Protein AF-A0A409XRL3-F1 (afdb_monomer)

Foldseek 3Di:
DDDPVSQCVVQVWDWDDDPDNPDTFIFTLAAHCVLQVPPPQVRVPCPPDPNCVVVVVVSVVCVVVVVDDTHGNVVSNVVSCPDPVNVVVVVVVVVVVVVVVVVVVVVVVVVVVVD

Solvent-accessible surface area (backbone atoms only — not comparable to full-atom values): 6794 Å² total; per-residue (Å²): 132,84,50,72,67,56,50,43,60,74,29,48,64,44,80,40,80,47,100,47,97,86,45,71,48,59,30,22,70,43,79,52,64,86,52,42,68,45,86,87,58,86,37,72,77,70,53,96,40,81,88,35,41,66,58,54,52,53,50,49,51,34,46,76,69,66,76,50,77,63,35,35,68,66,52,37,35,52,60,63,59,67,33,68,67,54,48,51,49,52,50,50,54,49,53,52,50,52,52,51,53,54,51,52,51,55,52,51,52,55,60,60,77,73,110

Sequence (115 aa):
MLTESEIQTIIGSYALQTDQPSQVCLKLWFPPPAAWDSVCNGCLWIKWTEHNEEWFMKHIEHICKGSFQPLTAQEWRSKLWSQPLIWKLKKNVFNKAEEFVAHQFHTQDAAFHAR

Mean predicted aligned error: 12.05 Å

Radius of gyration: 21.08 Å; Cα contacts (8 Å, |Δi|>4): 80; chains: 1; bounding box: 59×31×64 Å

Organism: Psilocybe cyanescens (NCBI:txid93625)

Secondary structure (DSSP, 8-state):
---HHHHHHHHTEEEEEPSSTT-EEEEESS--HHHH--GGG--GGGSS-HHHHHHHHHHHHHHHTT----B-HHHHHHHHHTSHHHHHHHHHHHHHHHHHHHHHHHHHHHHHTT-

Structure (mmCIF, N/CA/C/O backbone):
data_AF-A0A409XRL3-F1
#
_entry.id   AF-A0A409XRL3-F1
#
loop_
_atom_site.group_PDB
_atom_site.id
_atom_site.type_symbol
_atom_site.label_atom_id
_atom_site.label_alt_id
_atom_site.label_comp_id
_atom_site.label_asym_id
_atom_site.label_entity_id
_atom_site.label_seq_id
_atom_site.pdbx_PDB_ins_code
_atom_site.Cartn_x
_atom_site.Cartn_y
_atom_site.Cartn_z
_atom_site.occupancy
_atom_site.B_iso_or_equiv
_atom_site.auth_seq_id
_atom_site.auth_comp_id
_atom_site.auth_asym_id
_atom_site.auth_atom_id
_atom_site.pdbx_PDB_model_num
ATOM 1 N N . MET A 1 1 ? 0.759 21.672 3.225 1.00 55.31 1 MET A N 1
ATOM 2 C CA . MET A 1 1 ? 1.203 20.262 3.274 1.00 5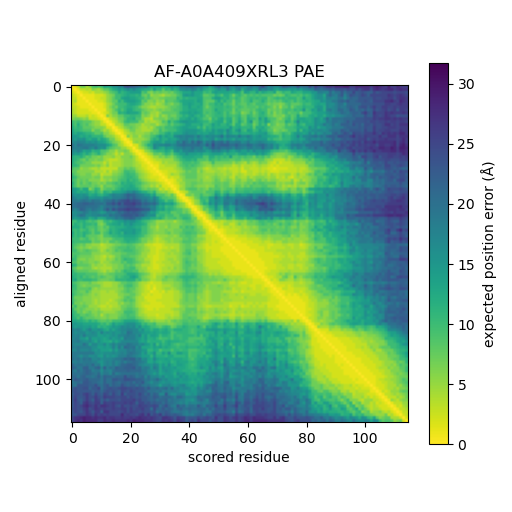5.31 1 MET A CA 1
ATOM 3 C C . MET A 1 1 ? 0.595 19.635 4.509 1.00 55.31 1 MET A C 1
ATOM 5 O O . MET A 1 1 ? 0.490 20.344 5.500 1.00 55.31 1 MET A O 1
ATOM 9 N N . LEU A 1 2 ? 0.174 18.372 4.434 1.00 69.75 2 LEU A N 1
ATOM 10 C CA . LEU A 1 2 ? -0.318 17.642 5.603 1.00 69.75 2 LEU A CA 1
ATOM 11 C C . LEU A 1 2 ? 0.857 17.322 6.536 1.00 69.75 2 LEU A C 1
ATOM 13 O O . LEU A 1 2 ? 1.945 16.984 6.071 1.00 69.75 2 LEU A O 1
ATOM 17 N N . THR A 1 3 ? 0.631 17.450 7.834 1.00 80.19 3 THR A N 1
ATOM 18 C CA . THR A 1 3 ? 1.539 17.029 8.903 1.00 80.19 3 THR A CA 1
ATOM 19 C C . THR A 1 3 ? 1.536 15.506 9.045 1.00 80.19 3 THR A C 1
ATOM 21 O O . THR A 1 3 ? 0.583 14.831 8.656 1.00 80.19 3 THR A O 1
ATOM 24 N N . GLU A 1 4 ? 2.586 14.941 9.646 1.00 69.88 4 GLU A N 1
ATOM 25 C CA . GLU A 1 4 ? 2.682 13.491 9.870 1.00 69.88 4 GLU A CA 1
ATOM 26 C C . GLU A 1 4 ? 1.492 12.956 10.685 1.00 69.88 4 GLU A C 1
ATOM 28 O O . GLU A 1 4 ? 0.947 11.904 10.368 1.00 69.88 4 GLU A O 1
ATOM 33 N N . SER A 1 5 ? 1.010 13.699 11.686 1.00 70.88 5 SER A N 1
ATOM 34 C CA . SER A 1 5 ? -0.162 13.295 12.475 1.00 70.88 5 SER A CA 1
ATOM 35 C C . SER A 1 5 ? -1.455 13.277 11.661 1.00 70.88 5 SER A C 1
ATOM 37 O O . SER A 1 5 ? -2.286 12.386 11.844 1.00 70.88 5 SER A O 1
ATOM 39 N N . GLU A 1 6 ? -1.633 14.236 10.749 1.00 72.06 6 GLU A N 1
ATOM 40 C CA . GLU A 1 6 ? -2.790 14.263 9.845 1.00 72.06 6 GLU A CA 1
ATOM 41 C C . GLU A 1 6 ? -2.743 13.072 8.886 1.00 72.06 6 GLU A C 1
ATOM 43 O O . GLU A 1 6 ? -3.752 12.405 8.676 1.00 72.06 6 GLU A O 1
ATOM 48 N N . ILE A 1 7 ? -1.553 12.741 8.381 1.00 71.56 7 ILE A N 1
ATOM 49 C CA . ILE A 1 7 ? -1.321 11.571 7.533 1.00 71.56 7 ILE A CA 1
ATOM 50 C C . ILE A 1 7 ? -1.654 10.275 8.291 1.00 71.56 7 ILE A C 1
ATOM 52 O O . ILE A 1 7 ? -2.415 9.453 7.786 1.00 71.56 7 ILE A O 1
ATOM 56 N N . GLN A 1 8 ? -1.155 10.104 9.518 1.00 70.81 8 GLN A N 1
ATOM 57 C CA . GLN A 1 8 ? -1.444 8.928 10.353 1.00 70.81 8 GLN A CA 1
ATOM 58 C C . GLN A 1 8 ? -2.943 8.774 10.650 1.00 70.81 8 GLN A C 1
ATOM 60 O O . GLN A 1 8 ? -3.478 7.665 10.595 1.00 70.81 8 GLN A O 1
ATOM 65 N N . THR A 1 9 ? -3.627 9.893 10.901 1.00 72.81 9 THR A N 1
ATOM 66 C CA . THR A 1 9 ? -5.077 9.925 11.134 1.00 72.81 9 THR A CA 1
ATOM 67 C C . THR A 1 9 ? -5.843 9.487 9.887 1.00 72.81 9 THR A C 1
ATOM 69 O O . THR A 1 9 ? -6.727 8.638 9.971 1.00 72.81 9 THR A O 1
ATOM 72 N N . ILE A 1 10 ? -5.465 10.008 8.718 1.00 74.00 10 ILE A N 1
ATOM 73 C CA . ILE A 1 10 ? -6.068 9.655 7.426 1.00 74.00 10 ILE A CA 1
ATOM 74 C C . ILE A 1 10 ? -5.868 8.170 7.098 1.00 74.00 10 ILE A C 1
ATOM 76 O O . ILE A 1 10 ? -6.768 7.516 6.577 1.00 74.00 10 ILE A O 1
ATOM 80 N N . ILE A 1 11 ? -4.697 7.618 7.418 1.00 77.38 11 ILE A N 1
ATOM 81 C CA . ILE A 1 11 ? -4.364 6.219 7.126 1.00 77.38 11 ILE A CA 1
ATOM 82 C C . ILE A 1 11 ? -5.106 5.239 8.050 1.00 77.38 11 ILE A C 1
ATOM 84 O O . ILE A 1 11 ? -5.181 4.039 7.757 1.00 77.38 11 ILE A O 1
ATOM 88 N N . GLY A 1 12 ? -5.672 5.742 9.151 1.00 74.56 12 GLY A N 1
ATOM 89 C CA . GLY A 1 12 ? -6.331 4.931 10.164 1.00 74.56 12 GLY A CA 1
ATOM 90 C C . GLY A 1 12 ? -5.330 3.985 10.811 1.00 74.56 12 GLY A C 1
ATOM 91 O O . GLY A 1 12 ? -5.465 2.766 10.690 1.00 74.56 12 GLY A O 1
ATOM 92 N N . SER A 1 13 ? -4.278 4.540 11.418 1.00 74.56 13 SER A N 1
ATOM 93 C CA . SER A 1 13 ? -3.273 3.742 12.110 1.00 74.56 13 SER A CA 1
ATOM 94 C C . SER A 1 13 ? -3.747 3.324 13.505 1.00 74.56 13 SER A C 1
ATOM 96 O O . SER A 1 13 ? -4.175 4.139 14.317 1.00 74.56 13 SER A O 1
ATOM 98 N N . TYR A 1 14 ? -3.677 2.021 13.780 1.00 72.94 14 TYR A N 1
ATOM 99 C CA . TYR A 1 14 ? -4.024 1.432 15.070 1.00 72.94 14 TYR A CA 1
ATOM 100 C C . TYR A 1 14 ? -2.813 0.691 15.626 1.00 72.94 14 TYR A C 1
ATOM 102 O O . TYR A 1 14 ? -2.225 -0.169 14.963 1.00 72.94 14 TYR A O 1
ATOM 110 N N . ALA A 1 15 ? -2.440 1.036 16.855 1.00 72.19 15 ALA A N 1
ATOM 111 C CA . ALA A 1 15 ? -1.414 0.341 17.612 1.00 72.19 15 ALA A CA 1
ATOM 112 C C . ALA A 1 15 ? -2.046 -0.854 18.332 1.00 72.19 15 ALA A C 1
ATOM 114 O O . ALA A 1 15 ? -2.901 -0.681 19.198 1.00 72.19 15 ALA A O 1
ATOM 115 N N . LEU A 1 16 ? -1.625 -2.065 17.976 1.00 71.44 16 LEU A N 1
ATOM 116 C CA . LEU A 1 16 ? -1.986 -3.280 18.696 1.00 71.44 16 LEU A CA 1
ATOM 117 C C . LEU A 1 16 ? -0.831 -3.661 19.620 1.00 71.44 16 LEU A C 1
ATOM 119 O O . LEU A 1 16 ? 0.311 -3.806 19.171 1.00 71.44 16 LEU A O 1
ATOM 123 N N . GLN A 1 17 ? -1.126 -3.817 20.911 1.00 67.25 17 GLN A N 1
ATOM 124 C CA . GLN A 1 17 ? -0.196 -4.460 21.831 1.00 67.25 17 GLN A CA 1
ATOM 125 C C . GLN A 1 17 ? -0.112 -5.937 21.467 1.00 67.25 17 GLN A C 1
ATOM 127 O O . GLN A 1 17 ? -1.131 -6.605 21.301 1.00 67.25 17 GLN A O 1
ATOM 132 N N . THR A 1 18 ? 1.109 -6.419 21.287 1.00 71.50 18 THR A N 1
ATOM 133 C CA . THR A 1 18 ? 1.354 -7.848 21.110 1.00 71.50 18 THR A CA 1
ATOM 134 C C . THR A 1 18 ? 1.483 -8.519 22.476 1.00 71.50 18 THR A C 1
ATOM 136 O O . THR A 1 18 ? 1.585 -7.850 23.505 1.00 71.50 18 THR A O 1
ATOM 139 N N . ASP A 1 19 ? 1.547 -9.847 22.481 1.00 71.75 19 ASP A N 1
ATOM 140 C CA . ASP A 1 19 ? 1.748 -10.659 23.688 1.00 71.75 19 ASP A CA 1
ATOM 141 C C . ASP A 1 19 ? 3.099 -10.369 24.381 1.00 71.75 19 ASP A C 1
ATOM 143 O O . ASP A 1 19 ? 3.346 -10.818 25.501 1.00 71.75 19 ASP A O 1
ATOM 147 N N . GLN A 1 20 ? 3.983 -9.605 23.723 1.00 72.50 20 GLN A N 1
ATOM 148 C CA . GLN A 1 20 ? 5.220 -9.093 24.293 1.00 72.50 20 GLN A CA 1
ATOM 149 C C . GLN A 1 20 ? 5.046 -7.628 24.737 1.00 72.50 20 GLN A C 1
ATOM 151 O O . GLN A 1 20 ? 4.754 -6.763 23.908 1.00 72.50 20 GLN A O 1
ATOM 156 N N . PRO A 1 21 ? 5.318 -7.300 26.015 1.00 63.12 21 PRO A N 1
ATOM 157 C CA . PRO A 1 21 ? 5.024 -5.989 26.609 1.00 63.12 21 PRO A CA 1
ATOM 158 C C . PRO A 1 21 ? 5.808 -4.805 26.009 1.00 63.12 21 PRO A C 1
ATOM 160 O O . PRO A 1 21 ? 5.538 -3.656 26.347 1.00 63.12 21 PRO A O 1
ATOM 163 N N . SER A 1 22 ? 6.764 -5.061 25.115 1.00 67.25 22 SER A N 1
ATOM 164 C CA . SER A 1 22 ? 7.599 -4.059 24.442 1.00 67.25 22 SER A CA 1
ATOM 165 C C . SER A 1 22 ? 7.418 -4.009 22.920 1.00 67.25 22 SER A C 1
ATOM 167 O O . SER A 1 22 ? 8.035 -3.167 22.267 1.00 67.25 22 SER A O 1
ATOM 169 N N . GLN A 1 23 ? 6.577 -4.869 22.336 1.00 68.12 23 GLN A N 1
ATOM 170 C CA . GLN A 1 23 ? 6.319 -4.876 20.896 1.00 68.12 23 GLN A CA 1
ATOM 171 C C . GLN A 1 23 ? 4.918 -4.340 20.593 1.00 68.12 23 GLN A C 1
ATOM 173 O O . GLN A 1 23 ? 3.898 -4.916 20.978 1.00 68.12 23 GLN A O 1
ATOM 178 N N . VAL A 1 24 ? 4.886 -3.230 19.858 1.00 70.94 24 VAL A N 1
ATOM 179 C CA . VAL A 1 24 ? 3.664 -2.631 19.318 1.00 70.94 24 VAL A CA 1
ATOM 180 C C . VAL A 1 24 ? 3.620 -2.919 17.824 1.00 70.94 24 VAL A C 1
ATOM 182 O O . VAL A 1 24 ? 4.520 -2.529 17.079 1.00 70.94 24 VAL A O 1
ATOM 185 N N . CYS A 1 25 ? 2.573 -3.606 17.375 1.00 74.00 25 CYS A N 1
ATOM 186 C CA . CYS A 1 25 ? 2.325 -3.824 15.958 1.00 74.00 25 CYS A CA 1
ATOM 187 C C . CYS A 1 25 ? 1.426 -2.702 15.433 1.00 74.00 25 CYS A C 1
ATOM 189 O O . CYS A 1 25 ? 0.295 -2.540 15.893 1.00 74.00 25 CYS A O 1
ATOM 191 N N . LEU A 1 26 ? 1.921 -1.926 14.467 1.00 80.31 26 LEU A N 1
ATOM 192 C CA . LEU A 1 26 ? 1.128 -0.893 13.809 1.00 80.31 26 LEU A CA 1
ATOM 193 C C . LEU A 1 26 ? 0.385 -1.495 12.614 1.00 80.31 26 LEU A C 1
ATOM 195 O O . LEU A 1 26 ? 1.011 -1.977 11.664 1.00 80.31 26 LEU A O 1
ATOM 199 N N . LYS A 1 27 ? -0.945 -1.439 12.654 1.00 82.69 27 LYS A N 1
ATOM 200 C CA . LYS A 1 27 ? -1.815 -1.845 11.548 1.00 82.69 27 LYS A CA 1
ATOM 201 C C . LYS A 1 27 ? -2.491 -0.630 10.926 1.00 82.69 27 LYS A C 1
ATOM 203 O O . LYS A 1 27 ? -2.858 0.309 11.625 1.00 82.69 27 LYS A O 1
ATOM 208 N N . LEU A 1 28 ? -2.627 -0.652 9.606 1.00 85.12 28 LEU A N 1
ATOM 209 C CA . LEU A 1 28 ? -3.002 0.486 8.774 1.00 85.12 28 LEU A CA 1
ATOM 210 C C . LEU A 1 28 ? -4.102 0.068 7.789 1.00 85.12 28 LEU A C 1
ATOM 212 O O . LEU A 1 28 ? -3.967 -0.955 7.107 1.00 85.12 28 LEU A O 1
ATOM 216 N N . TRP A 1 29 ? -5.166 0.864 7.671 1.00 85.62 29 TRP A N 1
ATOM 217 C CA . TRP A 1 29 ? -6.232 0.624 6.686 1.00 85.62 29 TRP A CA 1
ATOM 218 C C . TRP A 1 29 ? -5.871 1.071 5.280 1.00 85.62 29 TRP A C 1
ATOM 220 O O . TRP A 1 29 ? -6.407 0.525 4.315 1.00 85.62 29 TRP A O 1
ATOM 230 N N . PHE A 1 30 ? -4.943 2.014 5.169 1.00 84.06 30 PHE A N 1
ATOM 231 C CA . PHE A 1 30 ? -4.433 2.534 3.909 1.00 84.06 30 PHE A CA 1
ATOM 232 C C . PHE A 1 30 ? -2.904 2.396 3.843 1.00 84.06 30 PHE A C 1
ATOM 234 O O . PHE A 1 30 ? -2.242 2.235 4.873 1.00 84.06 30 PHE A O 1
ATOM 241 N N . PRO A 1 31 ? -2.311 2.417 2.640 1.00 77.94 31 PRO A N 1
ATOM 242 C CA . PRO A 1 31 ? -0.864 2.350 2.504 1.00 77.94 31 PRO A CA 1
ATOM 243 C C . PRO A 1 31 ? -0.196 3.620 3.064 1.00 77.94 31 PRO A C 1
ATOM 245 O O . PRO A 1 31 ? -0.621 4.727 2.735 1.00 77.94 31 PRO A O 1
ATOM 248 N N . PRO A 1 32 ? 0.863 3.494 3.886 1.00 78.06 32 PRO A N 1
ATOM 249 C CA . PRO A 1 32 ? 1.589 4.648 4.405 1.00 78.06 32 PRO A CA 1
ATOM 250 C C . PRO A 1 32 ? 2.498 5.267 3.339 1.00 78.06 32 PRO A C 1
ATOM 252 O O . PRO A 1 32 ? 2.900 4.561 2.408 1.00 78.06 32 PRO A O 1
ATOM 255 N N . PRO A 1 33 ? 2.946 6.528 3.504 1.00 74.00 33 PRO A N 1
ATOM 256 C CA . PRO A 1 33 ? 3.805 7.156 2.515 1.00 74.00 33 PRO A CA 1
ATOM 257 C C . PRO A 1 33 ? 5.087 6.379 2.254 1.00 74.00 33 PRO A C 1
ATOM 259 O O . PRO A 1 33 ? 5.443 6.105 1.115 1.00 74.00 33 PRO A O 1
ATOM 262 N N . ALA A 1 34 ? 5.701 5.849 3.309 1.00 70.94 34 ALA A N 1
ATOM 263 C CA . ALA A 1 34 ? 6.878 4.992 3.205 1.00 70.94 34 ALA A CA 1
ATOM 264 C C . ALA A 1 34 ? 6.663 3.684 2.400 1.00 70.94 34 ALA A C 1
ATOM 266 O O . ALA A 1 34 ? 7.630 2.954 2.156 1.00 70.94 34 ALA A O 1
ATOM 267 N N . ALA A 1 35 ? 5.427 3.329 2.028 1.00 67.56 35 ALA A N 1
ATOM 268 C CA . ALA A 1 35 ? 5.132 2.218 1.126 1.00 67.56 35 ALA A CA 1
ATOM 269 C C . ALA A 1 35 ? 5.131 2.634 -0.359 1.00 67.56 35 ALA A C 1
ATOM 271 O O . ALA A 1 35 ? 5.498 1.810 -1.201 1.00 67.56 35 ALA A O 1
ATOM 272 N N . TRP A 1 36 ? 4.793 3.888 -0.684 1.00 67.56 36 TRP A N 1
ATOM 273 C CA . TRP A 1 36 ? 4.732 4.396 -2.064 1.00 67.56 36 TRP A CA 1
ATOM 274 C C . TRP A 1 36 ? 5.861 5.369 -2.451 1.00 67.56 36 TRP A C 1
ATOM 276 O O . TRP A 1 36 ? 6.121 5.530 -3.637 1.00 67.56 36 TRP A O 1
ATOM 286 N N . ASP A 1 37 ? 6.563 5.970 -1.483 1.00 64.12 37 ASP A N 1
ATOM 287 C CA . ASP A 1 37 ? 7.494 7.100 -1.706 1.00 64.12 37 ASP A CA 1
ATOM 288 C C . ASP A 1 37 ? 8.964 6.667 -1.834 1.00 64.12 37 ASP A C 1
ATOM 290 O O . ASP A 1 37 ? 9.873 7.482 -1.968 1.00 64.12 37 ASP A O 1
ATOM 294 N N . SER A 1 38 ? 9.231 5.360 -1.785 1.00 60.03 38 SER A N 1
ATOM 295 C CA . SER A 1 38 ? 10.577 4.843 -2.030 1.00 60.03 38 SER A CA 1
ATOM 296 C C . SER A 1 38 ? 10.948 5.079 -3.493 1.00 60.03 38 SER A C 1
ATOM 298 O O . SER A 1 38 ? 10.293 4.569 -4.404 1.00 60.03 38 SER A O 1
ATOM 300 N N . VAL A 1 39 ? 12.037 5.822 -3.700 1.00 52.88 39 VAL A N 1
ATOM 301 C CA . VAL A 1 39 ? 12.629 6.168 -5.004 1.00 52.88 39 VAL A CA 1
ATOM 302 C C . VAL A 1 39 ? 12.874 4.923 -5.871 1.00 52.88 39 VAL A C 1
ATOM 304 O O . VAL A 1 39 ? 12.767 4.976 -7.093 1.00 52.88 39 VAL A O 1
ATOM 307 N N . CYS A 1 40 ? 13.118 3.769 -5.243 1.00 46.88 40 CYS A N 1
ATOM 308 C CA . CYS A 1 40 ? 13.335 2.490 -5.920 1.00 46.88 40 CYS A CA 1
ATOM 309 C C . CYS A 1 40 ? 12.045 1.766 -6.334 1.00 46.88 40 CYS A C 1
ATOM 311 O O . CYS A 1 40 ? 12.115 0.732 -6.996 1.00 46.88 40 CYS A O 1
ATOM 313 N N . ASN A 1 41 ? 10.867 2.250 -5.931 1.00 52.00 41 ASN A N 1
ATOM 314 C CA . ASN A 1 41 ? 9.637 1.487 -6.104 1.00 52.00 41 ASN A CA 1
ATOM 315 C C . ASN A 1 41 ? 8.981 1.702 -7.468 1.00 52.00 41 ASN A C 1
ATOM 3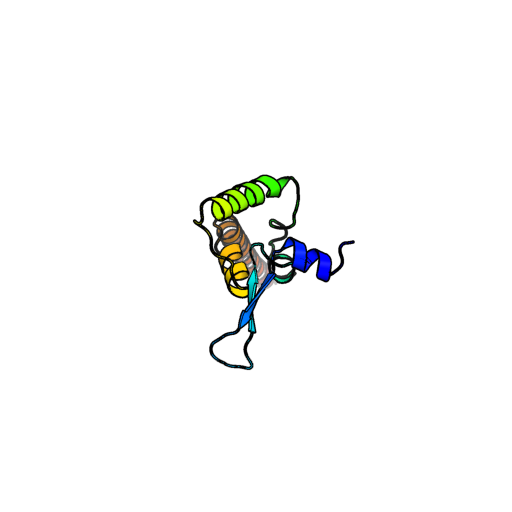17 O O . ASN A 1 41 ? 8.098 0.924 -7.799 1.00 52.00 41 ASN A O 1
ATOM 321 N N . GLY A 1 42 ? 9.347 2.715 -8.268 1.00 49.53 42 GLY A N 1
ATOM 322 C CA . GLY A 1 42 ? 8.694 2.977 -9.568 1.00 49.53 42 GLY A CA 1
ATOM 323 C C . GLY A 1 42 ? 7.164 3.133 -9.474 1.00 49.53 42 GLY A C 1
ATOM 324 O O . GLY A 1 42 ? 6.458 3.065 -10.475 1.00 49.53 42 GLY A O 1
ATOM 325 N N . CYS A 1 43 ? 6.653 3.308 -8.251 1.00 50.56 43 CYS A N 1
ATOM 326 C CA . CYS A 1 43 ? 5.267 3.111 -7.862 1.00 50.56 43 CYS A CA 1
ATOM 327 C C . CYS A 1 43 ? 4.658 4.414 -7.325 1.00 50.56 43 CYS A C 1
ATOM 329 O O . CYS A 1 43 ? 3.982 4.414 -6.299 1.00 50.56 43 CYS A O 1
ATOM 331 N N . LEU A 1 44 ? 4.798 5.508 -8.073 1.00 55.94 44 LEU A N 1
ATOM 332 C CA . LEU A 1 44 ? 4.059 6.757 -7.820 1.00 55.94 44 LEU A CA 1
ATOM 333 C C . LEU A 1 44 ? 2.526 6.597 -7.961 1.00 55.94 44 LEU A C 1
ATOM 335 O O . LEU A 1 44 ? 1.760 7.482 -7.593 1.00 55.94 44 LEU A O 1
ATOM 339 N N . TRP A 1 45 ? 2.078 5.454 -8.478 1.00 58.56 45 TRP A N 1
ATOM 340 C CA . TRP A 1 45 ? 0.698 5.118 -8.82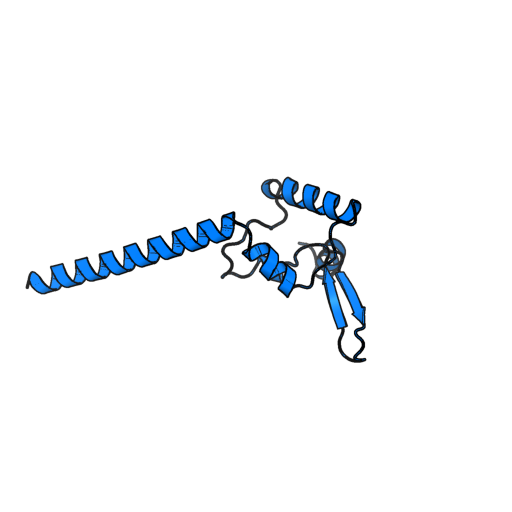2 1.00 58.56 45 TRP A CA 1
ATOM 341 C C . TRP A 1 45 ? -0.262 4.853 -7.656 1.00 58.56 45 TRP A C 1
ATOM 343 O O . TRP A 1 45 ? -1.394 4.485 -7.924 1.00 58.56 45 TRP A O 1
ATOM 353 N N . ILE A 1 46 ? 0.132 4.997 -6.388 1.00 63.16 46 ILE A N 1
ATOM 354 C CA . ILE A 1 46 ? -0.831 4.882 -5.266 1.00 63.16 46 ILE A CA 1
ATOM 355 C C . ILE A 1 46 ? -0.899 6.173 -4.458 1.00 63.16 46 ILE A C 1
ATOM 357 O O . ILE A 1 46 ? -1.668 6.271 -3.513 1.00 63.16 46 ILE A O 1
ATOM 361 N N . LYS A 1 47 ? -0.184 7.225 -4.871 1.00 66.75 47 LYS A N 1
ATOM 362 C CA . LYS A 1 47 ? -0.445 8.558 -4.333 1.00 66.75 47 LYS A CA 1
ATOM 363 C C . LYS A 1 47 ? -1.928 8.885 -4.521 1.00 66.75 47 LYS A C 1
ATOM 365 O O . LYS A 1 47 ? -2.497 8.559 -5.564 1.00 66.75 47 LYS A O 1
ATOM 370 N N . TRP A 1 48 ? -2.540 9.523 -3.527 1.00 67.69 48 TRP A N 1
ATOM 371 C CA . TRP A 1 48 ? -3.921 9.975 -3.642 1.00 67.69 48 TRP A CA 1
ATOM 372 C C . TRP A 1 48 ? -4.007 11.030 -4.751 1.00 67.69 48 TRP A C 1
ATOM 374 O O . TRP A 1 48 ? -3.589 12.175 -4.592 1.00 67.69 48 TRP A O 1
ATOM 384 N N . THR A 1 49 ? -4.455 10.585 -5.915 1.00 68.69 49 THR A N 1
ATOM 385 C CA . THR A 1 49 ? -4.698 11.372 -7.121 1.00 68.69 49 THR A CA 1
ATOM 386 C C . THR A 1 49 ? -6.067 10.964 -7.647 1.00 68.69 49 THR A C 1
ATOM 388 O O . THR A 1 49 ? -6.526 9.857 -7.360 1.00 68.69 49 THR A O 1
ATOM 391 N N . GLU A 1 50 ? -6.702 11.824 -8.439 1.00 72.62 50 GLU A N 1
ATOM 392 C CA . GLU A 1 50 ? -7.997 11.522 -9.072 1.00 72.62 50 GLU A CA 1
ATOM 393 C C . GLU A 1 50 ? -7.949 10.205 -9.863 1.00 72.62 50 GLU A C 1
ATOM 395 O O . GLU A 1 50 ? -8.862 9.391 -9.799 1.00 72.62 50 GLU A O 1
ATOM 400 N N . HIS A 1 51 ? -6.825 9.923 -10.532 1.00 69.94 51 HIS A N 1
ATOM 401 C CA . HIS A 1 51 ? -6.637 8.676 -11.278 1.00 69.94 51 HIS A CA 1
ATOM 402 C C . HIS A 1 51 ? -6.719 7.418 -10.399 1.00 69.94 51 HIS A C 1
ATOM 404 O O . HIS A 1 51 ? -7.159 6.366 -10.855 1.00 69.94 51 HIS A O 1
ATOM 410 N N . ASN A 1 52 ? -6.305 7.525 -9.137 1.00 72.56 52 ASN A N 1
ATOM 411 C CA . ASN A 1 52 ? -6.281 6.407 -8.199 1.00 72.56 52 ASN A CA 1
ATOM 412 C C . ASN A 1 52 ? -7.512 6.371 -7.291 1.00 72.56 52 ASN A C 1
ATOM 414 O O . ASN A 1 52 ? -7.650 5.446 -6.493 1.00 72.56 52 ASN A O 1
ATOM 418 N N . GLU A 1 53 ? -8.408 7.352 -7.399 1.00 79.56 53 GLU A N 1
ATOM 419 C CA . GLU A 1 53 ? -9.609 7.456 -6.573 1.00 79.56 53 GLU A CA 1
ATOM 420 C C . GLU A 1 53 ? -10.482 6.203 -6.682 1.00 79.56 53 GLU A C 1
ATOM 422 O O . GLU A 1 53 ? -10.942 5.684 -5.668 1.00 79.56 53 GLU A O 1
ATOM 427 N N . GLU A 1 54 ? -10.610 5.632 -7.883 1.00 83.12 54 GLU A N 1
ATOM 428 C CA . GLU A 1 54 ? -11.350 4.385 -8.096 1.00 83.12 54 GLU A CA 1
ATOM 429 C C . GLU A 1 54 ? -10.784 3.225 -7.256 1.00 83.12 54 GLU A C 1
ATOM 431 O O . GLU A 1 54 ? -11.537 2.415 -6.708 1.00 83.12 54 GLU A O 1
ATOM 436 N N . TRP A 1 55 ? -9.456 3.150 -7.112 1.00 82.25 55 TRP A N 1
ATOM 437 C CA . TRP A 1 55 ? -8.811 2.142 -6.271 1.00 82.25 55 TRP A CA 1
ATOM 438 C C . TRP A 1 55 ? -9.158 2.356 -4.796 1.00 82.25 55 TRP A C 1
ATOM 440 O O . TRP A 1 55 ? -9.532 1.399 -4.115 1.00 82.25 55 TRP A O 1
ATOM 450 N N . PHE A 1 56 ? -9.087 3.601 -4.313 1.00 83.06 56 PHE A N 1
ATOM 451 C CA . PHE A 1 56 ? -9.424 3.935 -2.928 1.00 83.06 56 PHE A CA 1
ATOM 452 C C . PHE A 1 56 ? -10.898 3.662 -2.622 1.00 83.06 56 PHE A C 1
ATOM 454 O O . PHE A 1 56 ? -11.196 3.073 -1.586 1.00 83.06 56 PHE A O 1
ATOM 461 N N . MET A 1 57 ? -11.808 3.996 -3.537 1.00 86.50 57 MET A N 1
ATOM 462 C CA . MET A 1 57 ? -13.241 3.731 -3.389 1.00 86.50 57 MET A CA 1
ATOM 463 C C . MET A 1 57 ? -13.536 2.232 -3.315 1.00 86.50 57 MET A C 1
ATOM 465 O O . MET A 1 57 ? -14.200 1.781 -2.381 1.00 86.50 57 MET A O 1
ATOM 469 N N . LYS A 1 58 ? -12.965 1.428 -4.224 1.00 86.56 58 LYS A N 1
ATOM 470 C CA . LYS A 1 58 ? -13.074 -0.041 -4.153 1.00 86.56 58 LYS A CA 1
ATOM 471 C C . LYS A 1 58 ? -12.507 -0.5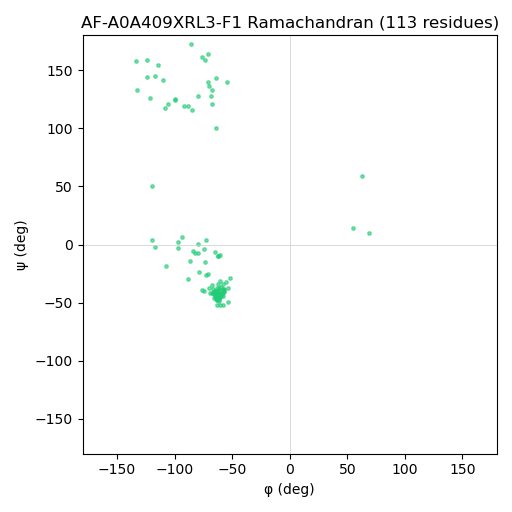79 -2.844 1.00 86.56 58 LYS A C 1
ATOM 473 O O . LYS A 1 58 ? -13.104 -1.452 -2.218 1.00 86.56 58 LYS A O 1
ATOM 478 N N . HIS A 1 59 ? -11.361 -0.061 -2.409 1.00 87.56 59 HIS A N 1
ATOM 479 C CA . HIS A 1 59 ? -10.733 -0.467 -1.156 1.00 87.56 59 HIS A CA 1
ATOM 480 C C . HIS A 1 59 ? -11.616 -0.148 0.061 1.00 87.56 59 HIS A C 1
ATOM 482 O O . HIS A 1 59 ? -11.793 -1.009 0.920 1.00 87.56 59 HIS A O 1
ATOM 488 N N . ILE A 1 60 ? -12.251 1.027 0.095 1.00 87.94 60 ILE A N 1
ATOM 489 C CA . ILE A 1 60 ? -13.237 1.399 1.121 1.00 87.94 60 ILE A CA 1
ATOM 490 C C . ILE A 1 60 ? -14.430 0.442 1.105 1.00 87.94 60 ILE A C 1
ATOM 492 O O . ILE A 1 60 ? -14.832 -0.037 2.163 1.00 87.94 60 ILE A O 1
ATOM 496 N N . GLU A 1 61 ? -14.963 0.081 -0.064 1.00 90.88 61 GLU A N 1
ATOM 497 C CA . GLU A 1 61 ? -16.039 -0.914 -0.131 1.00 90.88 61 GLU A CA 1
ATOM 498 C C . GLU A 1 61 ? -15.627 -2.255 0.486 1.00 90.88 61 GLU A C 1
ATOM 500 O O . GLU A 1 61 ? -16.417 -2.881 1.195 1.00 90.88 61 GLU A O 1
ATOM 505 N N . HIS A 1 62 ? -14.395 -2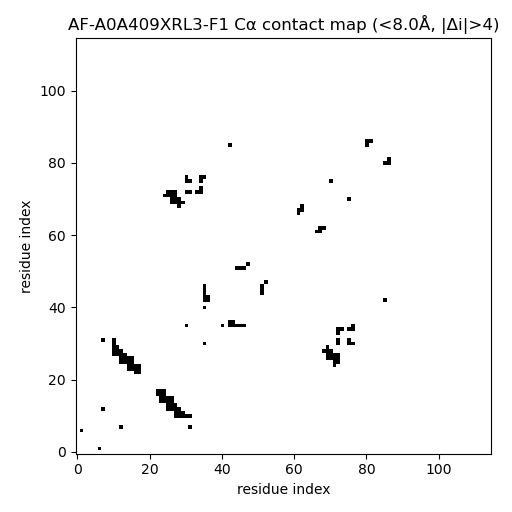.706 0.235 1.00 87.38 62 HIS A N 1
ATOM 506 C CA . HIS A 1 62 ? -13.873 -3.939 0.820 1.00 87.38 62 HIS A CA 1
ATOM 507 C C . HIS A 1 62 ? -13.770 -3.867 2.346 1.00 87.38 62 HIS A C 1
ATOM 509 O O . HIS A 1 62 ? -14.062 -4.8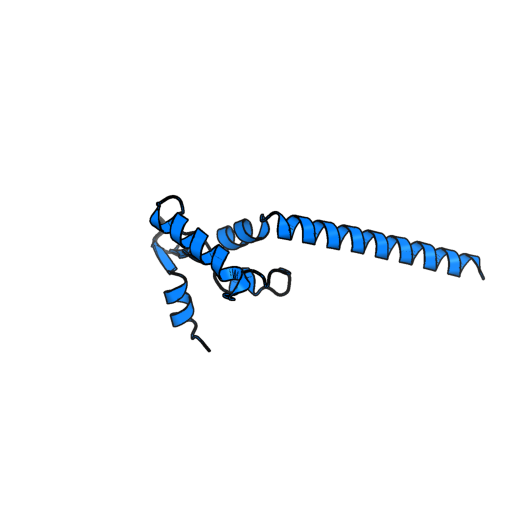69 3.011 1.00 87.38 62 HIS A O 1
ATOM 515 N N . ILE A 1 63 ? -13.395 -2.701 2.885 1.00 88.19 63 ILE A N 1
ATOM 516 C CA . ILE A 1 63 ? -13.384 -2.414 4.325 1.00 88.19 63 ILE A CA 1
ATOM 517 C C . ILE A 1 63 ? -14.810 -2.480 4.882 1.00 88.19 63 ILE A C 1
ATOM 519 O O . ILE A 1 63 ? -15.062 -3.233 5.820 1.00 88.19 63 ILE A O 1
ATOM 523 N N . CYS A 1 64 ? -15.762 -1.766 4.275 1.00 87.06 64 CYS A N 1
ATOM 524 C CA . CYS A 1 64 ? -17.155 -1.730 4.728 1.00 87.06 64 CYS A CA 1
ATOM 525 C C . CYS A 1 64 ? -17.838 -3.105 4.674 1.00 87.06 64 CYS A C 1
ATOM 527 O O . CYS A 1 64 ? -18.646 -3.426 5.540 1.00 87.06 64 CYS A O 1
ATOM 529 N N . LYS A 1 65 ? -17.493 -3.940 3.687 1.00 90.62 65 LYS A N 1
ATOM 530 C CA . LYS A 1 65 ? -17.982 -5.325 3.556 1.00 90.62 65 LYS A CA 1
ATOM 531 C C . LYS A 1 65 ? -17.333 -6.294 4.559 1.00 90.62 65 LYS A C 1
ATOM 533 O O . LYS A 1 65 ? -17.673 -7.473 4.555 1.00 90.62 65 LYS A O 1
ATOM 538 N N . GLY A 1 66 ? -16.367 -5.845 5.369 1.00 86.94 66 GLY A N 1
ATOM 539 C CA . GLY A 1 66 ? -15.607 -6.695 6.297 1.00 86.94 66 GLY A CA 1
ATOM 540 C C . GLY A 1 66 ? -14.655 -7.681 5.606 1.00 86.94 66 GLY A C 1
ATOM 541 O O . GLY A 1 66 ? -14.094 -8.562 6.251 1.00 86.94 66 GLY A O 1
ATOM 542 N N . SER A 1 67 ? -14.464 -7.539 4.291 1.00 88.25 67 SER A N 1
ATOM 543 C CA . SER A 1 67 ? -13.633 -8.427 3.464 1.00 88.25 67 SER A CA 1
ATOM 544 C C . SER A 1 67 ? -12.144 -8.066 3.482 1.00 88.25 67 SER A C 1
ATOM 546 O O . SER A 1 67 ? -11.324 -8.784 2.912 1.00 88.25 67 SER A O 1
ATOM 548 N N . PHE A 1 68 ? -11.787 -6.951 4.123 1.00 87.94 68 PHE A N 1
ATOM 549 C CA . PHE A 1 68 ? -10.415 -6.483 4.262 1.00 87.94 68 PHE A CA 1
ATOM 550 C C . PHE A 1 68 ? -10.049 -6.298 5.735 1.00 87.94 68 PHE A C 1
ATOM 552 O O . PHE A 1 68 ? -10.870 -5.875 6.543 1.00 87.94 68 PHE A O 1
ATOM 559 N N . GLN A 1 69 ? -8.799 -6.609 6.066 1.00 87.38 69 GLN A N 1
ATOM 560 C CA . GLN A 1 69 ? -8.220 -6.432 7.394 1.00 87.38 69 GLN A CA 1
ATOM 561 C C . GLN A 1 69 ? -7.068 -5.433 7.300 1.00 87.38 69 GLN A C 1
ATOM 563 O O . GLN A 1 69 ? -6.354 -5.437 6.292 1.00 87.38 69 GLN A O 1
ATOM 568 N N . PRO A 1 70 ? -6.850 -4.600 8.328 1.00 86.12 70 PRO A N 1
ATOM 569 C CA . PRO A 1 70 ? -5.767 -3.637 8.307 1.00 86.12 70 PRO A CA 1
ATOM 570 C C . PRO A 1 70 ? -4.426 -4.379 8.271 1.00 86.12 70 PRO A C 1
ATOM 572 O O . PRO A 1 70 ? -4.260 -5.444 8.876 1.00 86.12 70 PRO A O 1
ATOM 575 N N . LEU A 1 71 ? -3.475 -3.815 7.534 1.00 85.81 71 LEU A N 1
ATOM 576 C CA . LEU A 1 71 ? -2.185 -4.430 7.234 1.00 85.81 71 LEU A CA 1
ATOM 577 C C . LEU A 1 71 ? -1.048 -3.637 7.870 1.00 85.81 71 LEU A C 1
ATOM 579 O O . LEU A 1 71 ? -1.137 -2.430 8.079 1.00 85.81 71 LEU A O 1
ATOM 583 N N . THR A 1 72 ? 0.058 -4.308 8.140 1.00 84.69 72 THR A N 1
ATOM 584 C CA . THR A 1 72 ? 1.319 -3.669 8.513 1.00 84.69 72 THR A CA 1
ATOM 585 C C . THR A 1 72 ? 1.943 -2.946 7.318 1.00 84.69 72 THR A C 1
ATOM 587 O O . THR A 1 72 ? 1.627 -3.213 6.156 1.00 84.69 72 THR A O 1
ATOM 590 N N . ALA A 1 73 ? 2.901 -2.052 7.573 1.00 77.19 73 ALA A N 1
ATOM 591 C CA . ALA A 1 73 ? 3.621 -1.355 6.505 1.00 77.19 73 ALA A CA 1
ATOM 592 C C . ALA A 1 73 ? 4.334 -2.316 5.524 1.00 77.19 73 ALA A C 1
ATOM 594 O O . ALA A 1 73 ? 4.420 -2.035 4.329 1.00 77.19 73 ALA A O 1
ATOM 595 N N . GLN A 1 74 ? 4.837 -3.459 6.005 1.00 78.81 74 GLN A N 1
ATOM 596 C CA . GLN A 1 74 ? 5.508 -4.463 5.171 1.00 78.81 74 GLN A CA 1
ATOM 597 C C . GLN A 1 74 ? 4.522 -5.267 4.315 1.00 78.81 74 GLN A C 1
ATOM 599 O O . GLN A 1 74 ? 4.791 -5.526 3.139 1.00 78.81 74 GLN A O 1
ATOM 604 N N . GLU A 1 75 ? 3.370 -5.630 4.877 1.00 83.25 75 GLU A N 1
ATOM 605 C CA . GLU A 1 75 ? 2.288 -6.281 4.134 1.00 83.25 75 GLU A CA 1
ATOM 606 C C . GLU A 1 75 ? 1.721 -5.346 3.067 1.00 83.25 75 GLU A C 1
ATOM 608 O O . GLU A 1 75 ? 1.503 -5.776 1.936 1.00 83.25 75 GLU A O 1
ATOM 613 N N . TRP A 1 76 ? 1.578 -4.053 3.379 1.00 82.81 76 TRP A N 1
ATOM 614 C CA . TRP A 1 76 ? 1.229 -3.037 2.392 1.00 82.81 76 TRP A CA 1
ATOM 615 C C . TRP A 1 76 ? 2.237 -2.997 1.254 1.00 82.81 76 TRP A C 1
ATOM 617 O O . TRP A 1 76 ? 1.840 -3.148 0.105 1.00 82.81 76 TRP A O 1
ATOM 627 N N . ARG A 1 77 ? 3.540 -2.892 1.542 1.00 77.06 77 ARG A N 1
ATOM 628 C CA . ARG A 1 77 ? 4.569 -2.958 0.490 1.00 77.06 77 ARG A CA 1
ATOM 629 C C . ARG A 1 77 ? 4.411 -4.217 -0.360 1.00 77.06 77 ARG A C 1
ATOM 631 O O . ARG A 1 77 ? 4.319 -4.115 -1.574 1.00 77.06 77 ARG A O 1
ATOM 638 N N . SER A 1 78 ? 4.281 -5.387 0.253 1.00 77.88 78 SER A N 1
ATOM 639 C CA . SER A 1 78 ? 4.154 -6.649 -0.487 1.00 77.88 78 SER A CA 1
ATOM 640 C C . SER A 1 78 ? 2.897 -6.699 -1.367 1.00 77.88 78 SER A C 1
ATOM 642 O O . SER A 1 78 ? 2.984 -7.071 -2.536 1.00 77.88 78 SER A O 1
ATOM 644 N N . LYS A 1 79 ? 1.742 -6.267 -0.840 1.00 79.38 79 LYS A N 1
ATOM 645 C CA . LYS A 1 79 ? 0.464 -6.207 -1.567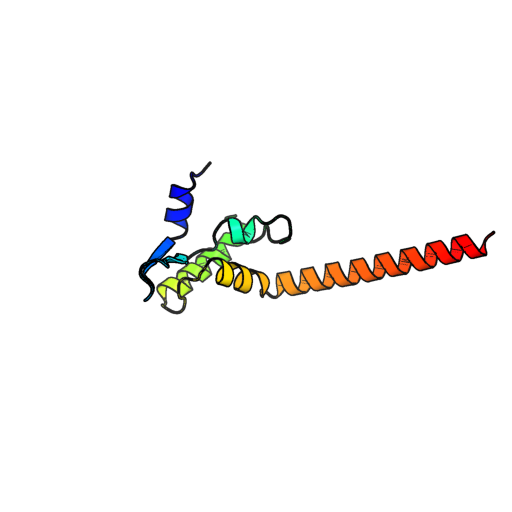 1.00 79.38 79 LYS A CA 1
ATOM 646 C C . LYS A 1 79 ? 0.508 -5.214 -2.720 1.00 79.38 79 LYS A C 1
ATOM 648 O O . LYS A 1 79 ? -0.039 -5.479 -3.786 1.00 79.38 79 LYS A O 1
ATOM 653 N N . LEU A 1 80 ? 1.140 -4.062 -2.511 1.00 75.25 80 LEU A N 1
ATOM 654 C CA . LEU A 1 80 ? 1.284 -3.076 -3.569 1.00 75.25 80 LEU A CA 1
ATOM 655 C C . LEU A 1 80 ? 2.198 -3.610 -4.666 1.00 75.25 80 LEU A C 1
ATOM 657 O O . LEU A 1 80 ? 1.836 -3.491 -5.822 1.00 75.25 80 LEU A O 1
ATOM 661 N N . TRP A 1 81 ? 3.303 -4.273 -4.321 1.00 68.88 81 TRP A N 1
ATOM 662 C CA . TRP A 1 81 ? 4.265 -4.833 -5.273 1.00 68.88 81 TRP A CA 1
ATOM 663 C C . TRP A 1 81 ? 3.769 -6.054 -6.060 1.00 68.88 81 TRP A C 1
ATOM 665 O O . TRP A 1 81 ? 4.255 -6.300 -7.164 1.00 68.88 81 TRP A O 1
ATOM 675 N N . SER A 1 82 ? 2.816 -6.820 -5.528 1.00 67.25 82 SER A N 1
ATOM 676 C CA . SER A 1 82 ? 2.269 -8.008 -6.197 1.00 67.25 82 SER A CA 1
ATOM 677 C C . SER A 1 82 ? 1.229 -7.689 -7.274 1.00 67.25 82 SER A C 1
ATOM 679 O O . SER A 1 82 ? 0.699 -8.601 -7.911 1.00 67.25 82 SER A O 1
ATOM 681 N N . GLN A 1 83 ? 0.933 -6.408 -7.516 1.00 68.94 83 GLN A N 1
ATOM 682 C CA . GLN A 1 83 ? -0.071 -6.044 -8.502 1.00 68.94 83 GLN A CA 1
ATOM 683 C C . GLN A 1 83 ? 0.412 -6.338 -9.939 1.00 68.94 83 GLN A C 1
ATOM 685 O O . GLN A 1 83 ? 1.546 -5.998 -10.298 1.00 68.94 83 GLN A O 1
ATOM 690 N N . PRO A 1 84 ? -0.444 -6.924 -10.804 1.00 65.94 84 PRO A N 1
ATOM 691 C CA . PRO A 1 84 ? -0.051 -7.378 -12.142 1.00 65.94 84 PRO A CA 1
ATOM 692 C C . PRO A 1 84 ? 0.580 -6.293 -13.021 1.00 65.94 84 PRO A C 1
ATOM 694 O O . PRO A 1 84 ? 1.445 -6.592 -13.842 1.00 65.94 84 PRO A O 1
ATOM 697 N N . LEU A 1 85 ? 0.158 -5.036 -12.852 1.00 67.12 85 LEU A N 1
ATOM 698 C CA . LEU A 1 85 ? 0.705 -3.883 -13.570 1.00 67.12 85 LEU A CA 1
ATOM 699 C C . LEU A 1 85 ? 2.179 -3.638 -13.233 1.00 67.12 85 LEU A C 1
ATOM 701 O O . LEU A 1 85 ? 2.990 -3.500 -14.147 1.00 67.12 85 LEU A O 1
ATOM 705 N N . ILE A 1 86 ? 2.548 -3.663 -11.950 1.00 65.81 86 ILE A N 1
ATOM 706 C CA 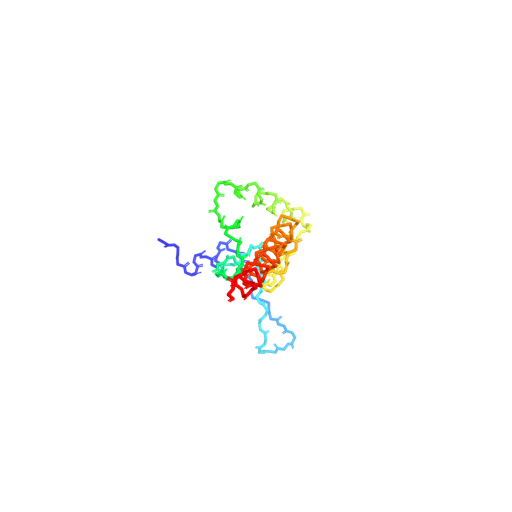. ILE A 1 86 ? 3.951 -3.522 -11.536 1.00 65.81 86 ILE A CA 1
ATOM 707 C C . ILE A 1 86 ? 4.756 -4.718 -12.003 1.00 65.81 86 ILE A C 1
ATOM 709 O O . ILE A 1 86 ? 5.871 -4.549 -12.484 1.00 65.81 86 ILE A O 1
ATOM 713 N N . TRP A 1 87 ? 4.208 -5.927 -11.888 1.00 67.69 87 TRP A N 1
ATOM 714 C CA . TRP A 1 87 ? 4.923 -7.115 -12.335 1.00 67.69 87 TRP A CA 1
ATOM 715 C C . TRP A 1 87 ? 5.231 -7.052 -13.838 1.00 67.69 87 TRP A C 1
ATOM 717 O O . TRP A 1 87 ? 6.364 -7.308 -14.249 1.00 67.69 87 TRP A O 1
ATOM 727 N N . LYS A 1 88 ? 4.262 -6.612 -14.653 1.00 71.31 88 LYS A N 1
ATOM 728 C CA . LYS A 1 88 ? 4.461 -6.342 -16.085 1.00 71.31 88 LYS A CA 1
ATOM 729 C C . LYS A 1 88 ? 5.495 -5.243 -16.327 1.00 71.31 88 LYS A C 1
ATOM 731 O O . LYS A 1 88 ? 6.375 -5.430 -17.161 1.00 71.31 88 LYS A O 1
ATOM 736 N N . LEU A 1 89 ? 5.426 -4.130 -15.594 1.00 73.56 89 LEU A N 1
ATOM 737 C CA . LEU A 1 89 ? 6.392 -3.036 -15.717 1.00 73.56 89 LEU A CA 1
ATOM 738 C C . LEU A 1 89 ? 7.812 -3.503 -15.376 1.00 73.56 89 LEU A C 1
ATOM 740 O O . LEU A 1 89 ? 8.733 -3.277 -16.154 1.00 73.56 89 LEU A O 1
ATOM 744 N N . LYS A 1 90 ? 7.983 -4.222 -14.264 1.00 71.44 90 LYS A N 1
ATOM 745 C CA . LYS A 1 90 ? 9.263 -4.786 -13.822 1.00 71.44 90 LYS A CA 1
ATOM 746 C C . LYS A 1 90 ? 9.833 -5.747 -14.859 1.00 71.44 90 LYS A C 1
ATOM 748 O O . LYS A 1 90 ? 11.015 -5.663 -15.175 1.00 71.44 90 LYS A O 1
ATOM 753 N N . LYS A 1 91 ? 8.991 -6.622 -15.416 1.00 80.19 91 LYS A N 1
ATOM 754 C CA . LYS A 1 91 ? 9.382 -7.541 -16.489 1.00 80.19 91 LYS A CA 1
ATOM 755 C C . LYS A 1 91 ? 9.834 -6.784 -17.739 1.00 80.19 91 LYS A C 1
ATOM 757 O O . LYS A 1 91 ? 10.866 -7.116 -18.304 1.00 80.19 91 LYS A O 1
ATOM 762 N N . ASN A 1 92 ? 9.112 -5.737 -18.134 1.00 81.88 92 ASN A N 1
ATOM 763 C CA . ASN A 1 92 ? 9.485 -4.917 -19.286 1.00 81.88 92 ASN A CA 1
ATOM 764 C C . ASN A 1 92 ? 10.809 -4.175 -19.067 1.00 81.88 92 ASN A C 1
ATOM 766 O O . ASN A 1 92 ? 11.652 -4.177 -19.959 1.00 81.88 92 ASN A O 1
ATOM 770 N N . VAL A 1 93 ? 11.007 -3.569 -17.892 1.00 82.75 93 VAL A N 1
ATOM 771 C CA . VAL A 1 93 ? 12.262 -2.885 -17.535 1.00 82.75 93 VAL A CA 1
ATOM 772 C C . VAL A 1 93 ? 13.431 -3.865 -17.548 1.00 82.75 93 VAL A C 1
ATOM 774 O O . VAL A 1 93 ? 14.471 -3.556 -18.120 1.00 82.75 93 VAL A O 1
ATOM 777 N N . PHE A 1 94 ? 13.248 -5.052 -16.968 1.00 84.19 94 PHE A N 1
ATOM 778 C CA . PHE A 1 94 ? 14.267 -6.096 -16.957 1.00 84.19 94 PHE A CA 1
ATOM 779 C C . PHE A 1 94 ? 14.651 -6.529 -18.377 1.00 84.19 94 PHE A C 1
ATOM 781 O O . PHE A 1 94 ? 15.820 -6.446 -18.741 1.00 84.19 94 PHE A O 1
ATOM 788 N N . ASN A 1 95 ? 13.665 -6.874 -19.210 1.00 89.19 95 ASN A N 1
ATOM 789 C CA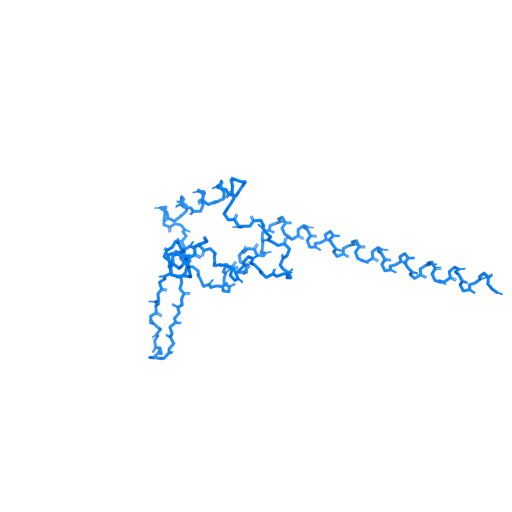 . ASN A 1 95 ? 13.907 -7.281 -20.596 1.00 89.19 95 ASN A CA 1
ATOM 790 C C . ASN A 1 95 ? 14.630 -6.186 -21.398 1.00 89.19 95 ASN A C 1
ATOM 792 O O . ASN A 1 95 ? 15.554 -6.470 -22.153 1.00 89.19 95 ASN A O 1
ATOM 796 N N . LYS A 1 96 ? 14.237 -4.917 -21.222 1.00 86.38 96 LYS A N 1
ATOM 797 C CA . LYS A 1 96 ? 14.878 -3.786 -21.910 1.00 86.38 96 LYS A CA 1
ATOM 798 C C . LYS A 1 96 ? 16.310 -3.549 -21.440 1.00 86.38 96 LYS A C 1
ATOM 800 O O . LYS A 1 96 ? 17.152 -3.176 -22.251 1.00 86.38 96 LYS A O 1
ATOM 805 N N . ALA A 1 97 ? 16.592 -3.773 -20.159 1.00 86.06 97 ALA A N 1
ATOM 806 C CA . ALA A 1 97 ? 17.950 -3.707 -19.636 1.00 86.06 97 ALA A CA 1
ATOM 807 C C . ALA A 1 97 ? 18.830 -4.825 -20.220 1.00 86.06 97 ALA A C 1
ATOM 809 O O . ALA A 1 97 ? 19.951 -4.546 -20.635 1.00 86.06 97 ALA A O 1
ATOM 810 N N . GLU A 1 98 ? 18.318 -6.056 -20.324 1.00 89.50 98 GLU A N 1
ATOM 811 C CA . GLU A 1 98 ? 19.036 -7.162 -20.975 1.00 89.50 98 GLU A CA 1
ATOM 812 C C . GLU A 1 98 ? 19.317 -6.874 -22.455 1.00 89.50 98 GLU A C 1
ATOM 814 O O . GLU A 1 98 ? 20.452 -7.028 -22.905 1.00 89.50 98 GLU A O 1
ATOM 819 N N . GLU A 1 99 ? 18.317 -6.393 -23.201 1.00 90.25 99 GLU A N 1
ATOM 820 C CA . GLU A 1 99 ? 18.479 -5.983 -24.603 1.00 90.25 99 GLU A CA 1
ATOM 821 C C . GLU A 1 99 ? 19.550 -4.894 -24.758 1.00 90.25 99 GLU A C 1
ATOM 823 O O . GLU A 1 99 ? 20.397 -4.973 -25.649 1.00 90.25 99 GLU A O 1
ATOM 828 N N . PHE A 1 100 ? 19.539 -3.888 -23.880 1.00 89.38 100 PHE A N 1
ATOM 829 C CA . PHE A 1 100 ? 20.516 -2.802 -23.896 1.00 89.38 100 PHE A CA 1
ATOM 830 C C . PHE A 1 100 ? 21.939 -3.312 -23.645 1.00 89.38 100 PHE A C 1
ATOM 832 O O . PHE A 1 100 ? 22.855 -2.987 -24.401 1.00 89.38 100 PHE A O 1
ATOM 839 N N . VAL A 1 101 ? 22.121 -4.149 -22.621 1.00 88.88 101 VAL A N 1
ATOM 840 C CA . VAL A 1 101 ? 23.421 -4.737 -22.278 1.00 88.88 101 VAL A CA 1
ATOM 841 C C . VAL A 1 101 ? 23.938 -5.606 -23.427 1.00 88.88 101 VAL A C 1
ATOM 843 O O . VAL A 1 101 ? 25.084 -5.451 -23.846 1.00 88.88 101 VAL A O 1
ATOM 846 N N . ALA A 1 102 ? 23.087 -6.461 -23.999 1.00 87.12 102 ALA A N 1
ATOM 847 C CA . ALA A 1 102 ? 23.448 -7.297 -25.141 1.00 87.12 102 ALA A CA 1
ATOM 848 C C . ALA A 1 102 ? 23.849 -6.461 -26.366 1.00 87.12 102 ALA A C 1
ATOM 850 O O . ALA A 1 102 ? 24.848 -6.767 -27.021 1.00 87.12 102 ALA A O 1
ATOM 851 N N . HIS A 1 103 ? 23.112 -5.387 -26.661 1.00 86.81 103 HIS A N 1
ATOM 852 C CA . HIS A 1 103 ? 23.440 -4.473 -27.754 1.00 86.81 103 HIS A CA 1
ATOM 853 C C . HIS A 1 103 ? 24.787 -3.768 -27.532 1.00 86.81 103 HIS A C 1
ATOM 855 O O . HIS A 1 103 ? 25.585 -3.639 -28.464 1.00 86.81 103 HIS A O 1
ATOM 861 N N . GLN A 1 104 ? 25.073 -3.352 -26.298 1.00 85.00 104 GLN A N 1
ATOM 862 C CA . GLN A 1 104 ? 26.320 -2.674 -25.957 1.00 85.00 104 GLN A CA 1
ATOM 863 C C . GLN A 1 104 ? 27.539 -3.594 -26.133 1.00 85.00 104 GLN A C 1
ATOM 865 O O . GLN A 1 104 ? 28.540 -3.158 -26.703 1.00 85.00 104 GLN A O 1
ATOM 870 N N . PHE A 1 105 ? 27.434 -4.866 -25.732 1.00 80.25 105 PHE A N 1
ATOM 871 C CA . PHE A 1 105 ? 28.485 -5.864 -25.963 1.00 80.25 105 PHE A CA 1
ATOM 872 C C . PHE A 1 105 ? 28.740 -6.101 -27.457 1.00 80.25 105 PHE A C 1
ATOM 874 O O . PHE A 1 105 ? 29.881 -5.999 -27.899 1.00 80.25 105 PHE A O 1
ATOM 881 N N . HIS A 1 106 ? 27.688 -6.287 -28.264 1.00 77.62 106 HIS A N 1
ATOM 882 C CA . HIS A 1 106 ? 27.841 -6.453 -29.718 1.00 77.62 106 HIS A CA 1
ATOM 883 C C . HIS A 1 106 ? 28.504 -5.238 -30.383 1.00 77.62 106 HIS A C 1
ATOM 885 O O . HIS A 1 106 ? 29.297 -5.381 -31.312 1.00 77.62 106 HIS A O 1
ATOM 891 N N . THR A 1 107 ? 28.193 -4.032 -29.906 1.00 77.38 107 THR A N 1
ATOM 892 C CA . THR A 1 107 ? 28.773 -2.790 -30.436 1.00 77.38 107 THR A CA 1
ATOM 893 C C . THR A 1 107 ? 30.254 -2.656 -30.066 1.00 77.38 107 THR A C 1
ATOM 895 O O . THR A 1 107 ? 31.053 -2.190 -30.878 1.00 77.38 107 THR A O 1
ATOM 898 N N . GLN A 1 108 ? 30.641 -3.085 -28.860 1.00 72.62 108 GLN A N 1
ATOM 899 C CA . GLN A 1 108 ? 32.039 -3.103 -28.422 1.00 72.62 108 GLN A CA 1
ATOM 900 C C . GLN A 1 108 ? 32.872 -4.150 -29.174 1.00 72.62 108 GLN A C 1
ATOM 902 O O . GLN A 1 108 ? 33.972 -3.819 -29.616 1.00 72.62 108 GLN A O 1
ATOM 907 N N . ASP A 1 109 ? 32.338 -5.353 -29.396 1.00 69.69 109 ASP A N 1
ATOM 908 C CA . ASP A 1 109 ? 33.013 -6.404 -30.171 1.00 69.69 109 ASP A CA 1
ATOM 909 C C . ASP A 1 109 ? 33.216 -5.981 -31.635 1.00 69.69 109 ASP A C 1
ATOM 911 O O . ASP A 1 109 ? 34.311 -6.111 -32.186 1.00 69.69 109 ASP A O 1
ATOM 915 N N . ALA A 1 110 ? 32.198 -5.378 -32.258 1.00 69.94 110 ALA A N 1
ATOM 916 C CA . ALA A 1 110 ? 32.308 -4.841 -33.615 1.00 69.94 110 ALA A CA 1
ATOM 917 C C . ALA A 1 110 ? 33.366 -3.725 -33.725 1.00 69.94 110 ALA A C 1
ATOM 919 O O . ALA A 1 110 ? 34.100 -3.657 -34.711 1.00 69.94 110 ALA A O 1
ATOM 920 N N . ALA A 1 111 ? 33.484 -2.868 -32.705 1.00 68.12 111 ALA A N 1
ATOM 921 C CA . ALA A 1 111 ? 34.503 -1.820 -32.649 1.00 68.12 111 ALA A CA 1
ATOM 922 C C . ALA A 1 111 ? 35.922 -2.360 -32.381 1.00 68.12 111 ALA A C 1
ATOM 924 O O . ALA A 1 111 ? 36.901 -1.716 -32.766 1.00 68.12 111 ALA A O 1
ATOM 925 N N . PHE A 1 112 ? 36.045 -3.521 -31.731 1.00 68.25 112 PHE A N 1
ATOM 926 C CA . PHE A 1 112 ? 37.320 -4.194 -31.482 1.00 68.25 112 PHE A CA 1
ATOM 927 C C . PHE A 1 112 ? 37.858 -4.894 -32.738 1.00 68.25 112 PHE A C 1
ATOM 929 O O . PHE A 1 112 ? 39.048 -4.802 -33.018 1.00 68.25 112 PHE A O 1
ATOM 936 N N . HIS A 1 113 ? 36.987 -5.521 -33.535 1.00 65.31 113 HIS A N 1
ATOM 937 C CA . HIS A 1 113 ? 37.366 -6.216 -34.774 1.00 65.31 113 HIS A CA 1
ATOM 938 C C . HIS A 1 113 ? 37.583 -5.300 -35.994 1.00 65.31 113 HIS A C 1
ATOM 940 O O . HIS A 1 113 ? 38.017 -5.775 -37.041 1.00 65.31 113 HIS A O 1
ATOM 946 N N . ALA A 1 114 ? 37.280 -4.004 -35.881 1.00 63.72 114 ALA A N 1
ATOM 947 C CA . ALA A 1 114 ? 37.483 -3.006 -36.937 1.00 63.72 114 ALA A CA 1
ATOM 948 C C . ALA A 1 114 ? 38.830 -2.251 -36.842 1.00 63.72 114 ALA A C 1
ATOM 950 O O . ALA A 1 114 ? 39.038 -1.289 -37.585 1.00 63.72 114 ALA A O 1
ATOM 951 N N . ARG A 1 115 ? 39.720 -2.647 -35.921 1.00 51.72 115 ARG A N 1
ATOM 952 C CA . ARG A 1 115 ? 41.097 -2.141 -35.772 1.00 51.72 115 ARG A CA 1
ATOM 953 C C . ARG A 1 115 ? 42.106 -3.198 -36.193 1.00 51.72 115 ARG A C 1
ATOM 955 O O . ARG A 1 115 ? 43.175 -2.782 -36.686 1.00 51.72 115 ARG A O 1
#

pLDDT: mean 74.97, std 10.23, range [46.88, 90.88]